Protein AF-A0A7J7NQQ3-F1 (afdb_monomer_lite)

Radius of gyration: 16.5 Å; chains: 1; bounding box: 48×39×33 Å

Sequence (59 aa):
MAERREEEPYGGEDKISDLPDSILHPILLFIPTLDTVQTCILSKRWRYAWCAIPMLDLD

Foldseek 3Di:
DDPPPDPPPPPPPLVVQVDDLVVLLVVLVVDALVVLVVCCVSDVVSVVSNVPDPPRDPD

Organism: NCBI:txid39325

Structure (mmCIF, N/CA/C/O backbone):
data_AF-A0A7J7NQQ3-F1
#
_entry.id   AF-A0A7J7NQQ3-F1
#
loop_
_atom_site.group_PDB
_atom_site.id
_atom_site.type_symbol
_atom_site.label_atom_id
_atom_site.label_alt_id
_atom_site.label_comp_id
_atom_site.label_asym_id
_atom_site.label_entity_id
_atom_site.label_seq_id
_atom_site.pdbx_PDB_ins_code
_atom_site.Cartn_x
_atom_site.Cartn_y
_atom_site.Cartn_z
_atom_site.occupancy
_atom_site.B_iso_or_equiv
_atom_site.auth_seq_id
_atom_site.auth_comp_id
_atom_site.auth_asym_id
_atom_site.auth_atom_id
_atom_site.pdbx_PDB_model_num
ATOM 1 N N . MET A 1 1 ? -32.426 27.894 22.109 1.00 45.50 1 MET A N 1
ATOM 2 C CA . MET A 1 1 ? -32.616 26.748 21.201 1.00 45.50 1 MET A CA 1
ATOM 3 C C . MET A 1 1 ? -31.224 26.343 20.768 1.00 45.50 1 MET A C 1
ATOM 5 O O . MET A 1 1 ? -30.543 27.151 20.155 1.00 45.50 1 MET A O 1
ATOM 9 N N . ALA A 1 2 ? -30.726 25.220 21.283 1.00 43.91 2 ALA A N 1
ATOM 10 C CA . ALA A 1 2 ? -29.364 24.786 21.014 1.00 43.91 2 ALA A CA 1
ATOM 11 C C . ALA A 1 2 ? -29.340 24.161 19.619 1.00 43.91 2 ALA A C 1
ATOM 13 O O . ALA A 1 2 ? -29.792 23.034 19.439 1.00 43.91 2 ALA A O 1
ATOM 14 N N . GLU A 1 3 ? -28.862 24.923 18.642 1.00 60.25 3 GLU A N 1
ATOM 15 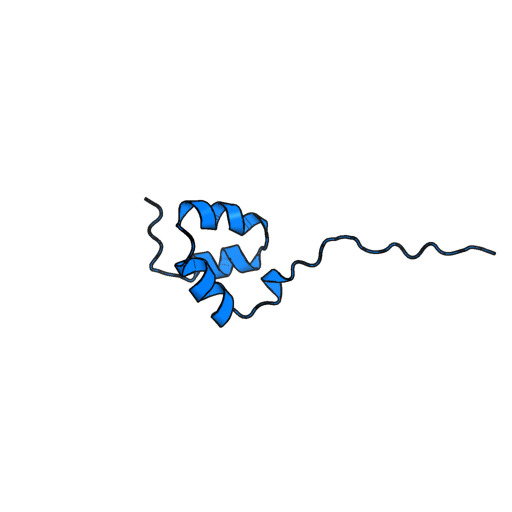C CA . GLU A 1 3 ? -28.456 24.391 17.349 1.00 60.25 3 GLU A CA 1
ATOM 16 C C . GLU A 1 3 ? -27.258 23.478 17.611 1.00 60.25 3 GLU A C 1
ATOM 18 O O . GLU A 1 3 ? -26.125 23.934 17.789 1.00 60.25 3 GLU A O 1
ATOM 23 N N . ARG A 1 4 ? -27.534 22.180 17.770 1.00 61.03 4 ARG A N 1
ATOM 24 C CA . ARG A 1 4 ? -26.498 21.153 17.799 1.00 61.03 4 ARG A CA 1
ATOM 25 C C . ARG A 1 4 ? -25.848 21.182 16.427 1.00 61.03 4 ARG A C 1
ATOM 27 O O . ARG A 1 4 ? -26.398 20.633 15.484 1.00 61.03 4 ARG A O 1
ATOM 34 N N . ARG A 1 5 ? -24.717 21.878 16.324 1.00 63.31 5 ARG A N 1
ATOM 35 C CA . ARG A 1 5 ? -23.824 21.780 15.174 1.00 63.31 5 ARG A CA 1
ATOM 36 C C . ARG A 1 5 ? -23.426 20.313 15.083 1.00 63.31 5 ARG A C 1
ATOM 38 O O . ARG A 1 5 ? -22.717 19.822 15.956 1.00 63.31 5 ARG A O 1
ATOM 45 N N . GLU A 1 6 ? -24.003 19.614 14.116 1.00 61.06 6 GLU 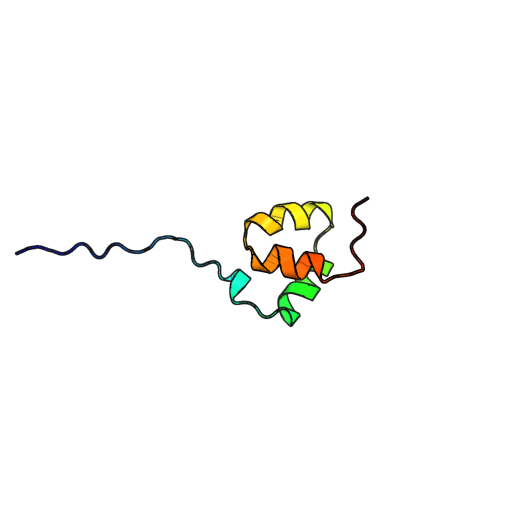A N 1
ATOM 46 C CA . GLU A 1 6 ? -23.615 18.261 13.755 1.00 61.06 6 GLU A CA 1
ATOM 47 C C . GLU A 1 6 ? -22.128 18.326 13.410 1.00 61.06 6 GLU A C 1
ATOM 49 O O . GLU A 1 6 ? -21.706 19.080 12.532 1.00 61.06 6 GLU A O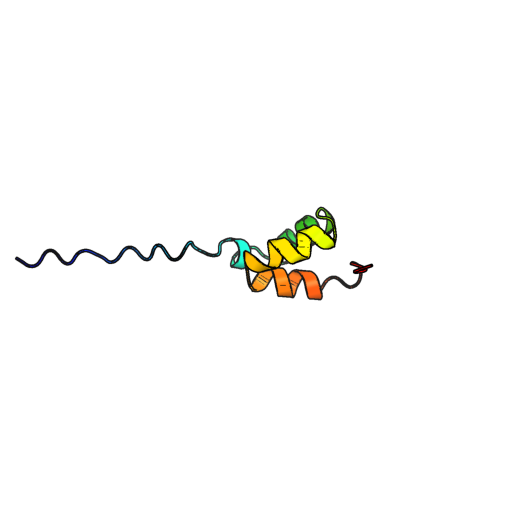 1
ATOM 54 N N . GLU A 1 7 ? -21.311 17.649 14.211 1.00 54.16 7 GLU A N 1
ATOM 55 C CA . GLU A 1 7 ? -19.887 17.515 13.951 1.00 54.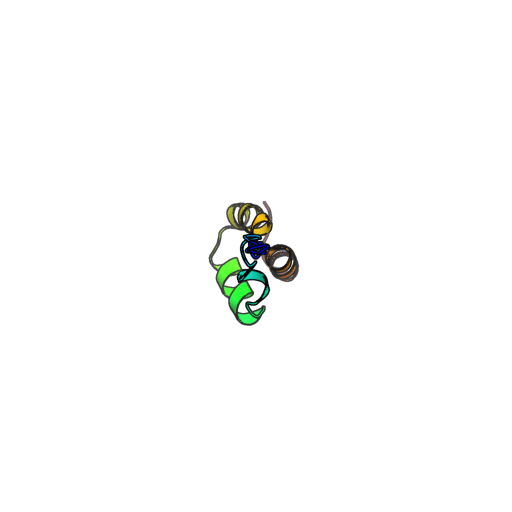16 7 GLU A CA 1
ATOM 56 C C . GLU A 1 7 ? -19.751 16.637 12.706 1.00 54.16 7 GLU A C 1
ATOM 58 O O . GLU A 1 7 ? -19.744 15.414 12.806 1.00 54.16 7 GLU A O 1
ATOM 63 N N . GLU A 1 8 ? -19.724 17.258 11.525 1.00 58.75 8 GLU A N 1
ATOM 64 C CA . GLU A 1 8 ? -19.381 16.599 10.266 1.00 58.75 8 GLU A CA 1
ATOM 65 C C . GLU A 1 8 ? -18.017 15.919 10.450 1.00 58.75 8 GLU A C 1
ATOM 67 O O . GLU A 1 8 ? -17.004 16.617 10.617 1.00 58.75 8 GLU A O 1
ATOM 72 N N . PRO A 1 9 ? -17.946 14.576 10.463 1.00 56.91 9 PRO A N 1
ATOM 73 C CA . PRO A 1 9 ? -16.698 13.881 10.672 1.00 56.91 9 PRO A CA 1
ATOM 74 C C . PRO A 1 9 ? -15.920 13.952 9.359 1.00 56.91 9 PRO A C 1
ATOM 76 O O . PRO A 1 9 ? -15.899 13.009 8.578 1.00 56.91 9 PRO A O 1
ATOM 79 N N . TYR A 1 10 ? -15.226 15.065 9.120 1.00 57.31 10 TYR A N 1
ATOM 80 C CA . TYR A 1 10 ? -14.188 15.176 8.091 1.00 57.31 10 TYR A CA 1
ATOM 81 C C . TYR A 1 10 ? -12.937 14.366 8.496 1.00 57.31 10 TYR A C 1
ATOM 83 O O . TYR A 1 10 ? -11.802 14.823 8.399 1.00 57.31 10 TYR A O 1
ATOM 91 N N . GLY A 1 11 ? -13.129 13.138 8.976 1.00 63.03 11 GLY A N 1
ATOM 92 C CA . GLY A 1 11 ? -12.128 12.094 8.850 1.00 63.03 11 GLY A CA 1
ATOM 93 C C . GLY A 1 11 ? -12.315 11.536 7.454 1.00 63.03 11 GLY A C 1
ATOM 94 O O . GLY A 1 11 ? -13.217 10.730 7.260 1.00 63.03 11 GLY A O 1
ATOM 95 N N . GLY A 1 12 ? -11.546 12.044 6.485 1.00 69.12 12 GLY A N 1
ATOM 96 C CA . GLY A 1 12 ? -11.665 11.655 5.081 1.00 69.12 12 GLY A CA 1
ATOM 97 C C . GLY A 1 12 ? -11.838 10.145 4.956 1.00 69.12 12 GLY A C 1
ATOM 98 O O . GLY A 1 12 ? -10.990 9.389 5.427 1.00 69.12 12 GLY A O 1
ATOM 99 N N . GLU A 1 13 ? -12.975 9.727 4.399 1.00 72.75 13 GLU A N 1
ATOM 100 C CA . GLU A 1 13 ? -13.305 8.315 4.260 1.00 72.75 13 GLU A CA 1
ATOM 101 C C . GLU A 1 13 ? -12.171 7.623 3.505 1.00 72.75 13 GLU A C 1
ATOM 103 O O . GLU A 1 13 ? -11.799 8.020 2.395 1.00 72.75 13 GLU A O 1
ATOM 108 N N . ASP A 1 14 ? -11.609 6.591 4.122 1.00 74.62 14 ASP A N 1
ATOM 109 C CA . ASP A 1 14 ? -10.516 5.796 3.579 1.00 74.62 14 ASP A CA 1
ATOM 110 C C . ASP A 1 14 ? -11.097 4.844 2.515 1.00 74.62 14 ASP A C 1
ATOM 112 O O . ASP A 1 14 ? -11.148 3.631 2.690 1.00 74.62 14 ASP A O 1
ATOM 116 N N . LYS A 1 15 ? -11.597 5.416 1.408 1.00 81.75 15 LYS A N 1
ATOM 117 C CA . LYS A 1 15 ? -12.330 4.725 0.320 1.00 81.75 15 LYS A CA 1
ATOM 118 C C . LYS A 1 15 ? -11.515 3.622 -0.342 1.00 81.75 15 LYS A C 1
ATOM 120 O O . LYS A 1 15 ? -12.052 2.715 -0.966 1.00 81.75 15 LYS A O 1
ATOM 125 N N . ILE A 1 16 ? -10.199 3.705 -0.205 1.00 81.81 16 ILE A N 1
ATOM 126 C CA . ILE A 1 16 ? -9.274 2.669 -0.637 1.00 81.81 16 ILE A CA 1
ATOM 127 C C . ILE A 1 16 ? -9.448 1.397 0.200 1.00 81.81 16 ILE A C 1
ATOM 129 O O . ILE A 1 16 ? -9.345 0.296 -0.334 1.00 81.81 16 ILE A O 1
ATOM 133 N N . SER A 1 17 ? -9.755 1.533 1.491 1.00 79.75 17 SER A N 1
ATOM 134 C CA . SER A 1 17 ? -10.044 0.402 2.375 1.00 79.75 17 SER A CA 1
ATOM 135 C C . SER A 1 17 ? -11.336 -0.335 2.011 1.00 79.75 17 SER A C 1
ATOM 137 O O . SER A 1 17 ? -11.467 -1.508 2.379 1.00 79.75 17 SER A O 1
ATOM 139 N N . ASP A 1 18 ? -12.257 0.324 1.300 1.00 85.00 18 ASP A N 1
ATOM 140 C CA . ASP A 1 18 ? -13.519 -0.251 0.815 1.00 85.00 18 ASP A CA 1
ATOM 141 C C . ASP A 1 18 ? -13.372 -0.992 -0.521 1.00 85.00 18 ASP A C 1
ATOM 143 O O . ASP A 1 18 ? -14.251 -1.769 -0.901 1.00 85.00 18 ASP A O 1
ATOM 147 N N . LEU A 1 19 ? -12.264 -0.787 -1.240 1.00 86.31 19 LEU A N 1
ATOM 148 C CA . LEU A 1 19 ? -12.009 -1.504 -2.482 1.00 86.31 19 LEU A CA 1
ATOM 149 C C . LEU A 1 19 ? -11.636 -2.967 -2.197 1.00 86.31 19 LEU A C 1
ATOM 151 O O . LEU A 1 19 ? -10.856 -3.247 -1.283 1.00 86.31 19 LEU A O 1
ATOM 155 N N . PRO A 1 20 ? -12.151 -3.918 -2.996 1.00 85.38 20 PRO A N 1
ATOM 156 C CA . PRO A 1 20 ? -11.758 -5.312 -2.883 1.00 85.38 20 PRO A CA 1
ATOM 157 C C . PRO A 1 20 ? -10.311 -5.509 -3.345 1.00 85.38 20 PRO A C 1
ATOM 159 O O . PRO A 1 20 ? -9.828 -4.837 -4.262 1.00 85.38 20 PRO A O 1
ATOM 162 N N . ASP A 1 21 ? -9.642 -6.507 -2.766 1.00 81.44 21 ASP A N 1
ATOM 163 C CA . ASP A 1 21 ? -8.248 -6.826 -3.080 1.00 81.44 21 ASP A CA 1
ATOM 164 C C . ASP A 1 21 ? -8.035 -7.103 -4.576 1.00 81.44 21 ASP A C 1
ATOM 166 O O . ASP A 1 21 ? -6.989 -6.771 -5.123 1.00 81.44 21 ASP A O 1
ATOM 170 N N . SER A 1 22 ? -9.034 -7.649 -5.272 1.00 84.62 22 SER A N 1
ATOM 171 C CA . SER A 1 22 ? -9.003 -7.895 -6.720 1.00 84.62 22 SER A CA 1
ATOM 172 C C . SER A 1 22 ? -8.843 -6.630 -7.572 1.00 84.62 22 SER A C 1
ATOM 174 O O . SER A 1 22 ? -8.392 -6.733 -8.710 1.00 84.62 22 SER A O 1
ATOM 176 N N . ILE A 1 23 ? -9.184 -5.453 -7.038 1.00 86.06 23 ILE A N 1
ATOM 177 C CA . ILE A 1 23 ? -8.928 -4.152 -7.670 1.00 86.06 23 ILE A CA 1
ATOM 178 C C . ILE A 1 23 ? -7.604 -3.567 -7.171 1.00 86.06 23 ILE A C 1
ATOM 180 O O . ILE A 1 23 ? -6.852 -2.999 -7.957 1.00 86.06 23 ILE A O 1
ATOM 184 N N . LEU A 1 24 ? -7.281 -3.744 -5.888 1.00 84.31 24 LEU A N 1
ATOM 185 C CA . LEU A 1 24 ? -6.032 -3.238 -5.317 1.00 84.31 24 LEU A CA 1
ATOM 186 C C . LEU A 1 24 ? -4.799 -3.903 -5.946 1.00 84.31 24 LEU A C 1
ATOM 188 O O . LEU A 1 24 ? -3.871 -3.205 -6.330 1.00 84.31 24 LEU A O 1
ATOM 192 N N . HIS A 1 25 ? -4.802 -5.223 -6.134 1.00 81.88 25 HIS A N 1
ATOM 193 C CA . HIS A 1 25 ? -3.680 -5.961 -6.728 1.00 81.88 25 HIS A CA 1
ATOM 194 C C . HIS A 1 25 ? -3.234 -5.427 -8.102 1.00 81.88 25 HIS A C 1
ATOM 196 O O . HIS A 1 25 ? -2.055 -5.114 -8.249 1.00 81.88 25 HIS A O 1
ATOM 202 N N . PRO A 1 26 ? -4.114 -5.284 -9.113 1.00 85.19 26 PRO A N 1
ATOM 203 C CA . PRO A 1 26 ? -3.704 -4.749 -10.409 1.00 85.19 26 PRO A CA 1
ATOM 204 C C . PRO A 1 26 ? -3.260 -3.283 -10.345 1.00 85.19 26 PRO A C 1
ATOM 206 O O . PRO A 1 26 ? -2.395 -2.901 -11.126 1.00 85.19 26 PRO A O 1
ATOM 209 N N . ILE A 1 27 ? -3.792 -2.478 -9.416 1.00 84.94 27 ILE A N 1
ATOM 210 C CA . ILE A 1 27 ? -3.313 -1.105 -9.193 1.00 84.94 27 ILE A CA 1
ATOM 211 C C . ILE A 1 27 ? -1.879 -1.129 -8.652 1.00 84.94 27 ILE A C 1
ATOM 213 O O . ILE A 1 27 ? -1.018 -0.437 -9.183 1.00 84.94 27 ILE A O 1
ATOM 217 N N . LEU A 1 28 ? -1.609 -1.961 -7.644 1.00 79.44 28 LEU A N 1
ATOM 218 C CA . LEU A 1 28 ? -0.280 -2.124 -7.046 1.00 79.44 28 LEU A CA 1
ATOM 219 C C . LEU A 1 28 ? 0.746 -2.657 -8.055 1.00 79.44 28 LEU A C 1
ATOM 221 O O . LEU A 1 28 ? 1.887 -2.220 -8.047 1.00 79.44 28 LEU A O 1
ATOM 225 N N . LEU A 1 29 ? 0.339 -3.552 -8.961 1.00 80.69 29 LEU A N 1
ATOM 226 C CA . LEU A 1 29 ? 1.193 -4.046 -10.051 1.00 80.69 29 LEU A CA 1
ATOM 227 C C . LEU A 1 29 ? 1.503 -2.978 -11.113 1.00 80.69 29 LEU A C 1
ATOM 229 O O . LEU A 1 29 ? 2.465 -3.124 -11.863 1.00 80.69 29 LEU A O 1
ATOM 233 N N . PHE A 1 30 ? 0.686 -1.927 -11.204 1.00 83.69 30 PHE A N 1
ATOM 234 C CA . PHE A 1 30 ? 0.888 -0.813 -12.133 1.00 83.69 30 PHE A CA 1
ATOM 235 C C . PHE A 1 30 ? 1.793 0.286 -11.567 1.00 83.69 30 PHE A C 1
ATOM 237 O O . PHE A 1 30 ? 2.248 1.148 -12.320 1.00 83.69 30 PHE A O 1
ATOM 244 N N . ILE A 1 31 ? 2.028 0.281 -10.254 1.00 80.88 31 ILE A N 1
ATOM 245 C CA . ILE A 1 31 ? 2.799 1.304 -9.552 1.00 80.88 31 ILE A CA 1
ATOM 246 C C . ILE A 1 31 ? 4.197 0.740 -9.250 1.00 80.88 31 ILE A C 1
ATOM 248 O O . ILE A 1 31 ? 4.314 -0.393 -8.784 1.00 80.88 31 ILE A O 1
ATOM 252 N N . PRO A 1 32 ? 5.278 1.506 -9.487 1.00 77.00 32 PRO A N 1
ATOM 253 C CA . PRO A 1 32 ? 6.620 1.104 -9.086 1.00 77.00 32 PRO A CA 1
ATOM 254 C C . PRO A 1 32 ? 6.706 0.808 -7.587 1.00 77.00 32 PRO A C 1
ATOM 256 O O . PRO A 1 32 ? 5.997 1.401 -6.768 1.00 77.00 32 PRO A O 1
ATOM 259 N N . THR A 1 33 ? 7.629 -0.070 -7.202 1.00 75.56 33 THR A N 1
ATOM 260 C CA . THR A 1 33 ? 7.758 -0.534 -5.819 1.00 75.56 33 THR A CA 1
ATOM 261 C C . THR A 1 33 ? 7.903 0.609 -4.817 1.00 75.56 33 THR A C 1
ATOM 263 O O . THR A 1 33 ? 7.227 0.643 -3.790 1.00 75.56 33 THR A O 1
ATOM 266 N N . LEU A 1 34 ? 8.727 1.596 -5.169 1.00 75.75 34 LEU A N 1
ATOM 267 C CA . LEU A 1 34 ? 9.038 2.759 -4.344 1.00 75.75 34 LEU A CA 1
ATOM 268 C C . LEU A 1 34 ? 7.817 3.667 -4.107 1.00 75.75 34 LEU A C 1
ATOM 270 O O . LEU A 1 34 ? 7.561 4.093 -2.979 1.00 75.75 34 LEU A O 1
ATOM 274 N N . ASP A 1 35 ? 7.031 3.919 -5.155 1.00 78.44 35 ASP A N 1
ATOM 275 C CA . ASP A 1 35 ? 5.797 4.715 -5.089 1.00 78.44 35 ASP A CA 1
ATOM 276 C C . ASP A 1 35 ? 4.691 3.979 -4.329 1.00 78.44 35 ASP A C 1
ATOM 278 O O . ASP A 1 35 ? 3.830 4.584 -3.679 1.00 78.44 35 ASP A O 1
ATOM 282 N N . THR A 1 36 ? 4.733 2.648 -4.336 1.00 75.69 36 THR A N 1
ATOM 283 C CA . THR A 1 36 ? 3.755 1.860 -3.598 1.00 75.69 36 THR A CA 1
ATOM 284 C C . THR A 1 36 ? 3.929 1.992 -2.084 1.00 75.69 36 THR A C 1
ATOM 286 O O . THR A 1 36 ? 2.946 2.079 -1.343 1.00 75.69 36 THR A O 1
ATOM 289 N N . VAL A 1 37 ? 5.171 2.119 -1.601 1.00 76.62 37 VAL A N 1
ATOM 290 C CA . VAL A 1 37 ? 5.440 2.397 -0.178 1.00 76.62 37 VAL A CA 1
ATOM 291 C C . VAL A 1 37 ? 4.903 3.772 0.226 1.00 76.62 37 VAL A C 1
ATOM 293 O O . VAL A 1 37 ? 4.373 3.926 1.327 1.00 76.62 37 VAL A O 1
ATOM 296 N N . GLN A 1 38 ? 4.968 4.762 -0.669 1.00 80.50 38 GLN A N 1
ATOM 297 C CA . GLN A 1 38 ? 4.383 6.081 -0.419 1.00 80.50 38 GLN A CA 1
ATOM 298 C C . GLN A 1 38 ? 2.854 6.022 -0.387 1.00 80.50 38 GLN A C 1
ATOM 300 O O . GLN A 1 38 ? 2.228 6.638 0.467 1.00 80.50 38 GLN A O 1
ATOM 305 N N . THR A 1 39 ? 2.225 5.232 -1.255 1.00 80.06 39 THR A N 1
ATOM 306 C CA . THR A 1 39 ? 0.759 5.078 -1.262 1.00 80.06 39 THR A CA 1
ATOM 307 C C . THR A 1 39 ? 0.235 4.215 -0.103 1.00 80.06 39 THR A C 1
ATOM 309 O O . THR A 1 39 ? -0.937 4.319 0.253 1.00 80.06 39 THR A O 1
ATOM 312 N N . CYS A 1 40 ? 1.093 3.465 0.603 1.00 77.19 40 CYS A N 1
ATOM 313 C CA . CYS A 1 40 ? 0.714 2.736 1.824 1.00 77.19 40 CYS A CA 1
ATOM 314 C C . CYS A 1 40 ? 0.244 3.642 2.979 1.00 77.19 40 CYS A C 1
ATOM 316 O O . CYS A 1 40 ? -0.413 3.145 3.895 1.00 77.19 40 CYS A O 1
ATOM 318 N N . ILE A 1 41 ? 0.565 4.944 2.974 1.00 78.56 41 ILE A N 1
ATOM 319 C CA . ILE A 1 41 ? 0.043 5.878 3.989 1.00 78.56 41 ILE A CA 1
ATOM 320 C C . ILE A 1 41 ? -1.406 6.299 3.726 1.00 78.56 41 ILE A C 1
ATOM 322 O O . ILE A 1 41 ? -2.058 6.788 4.646 1.00 78.56 41 ILE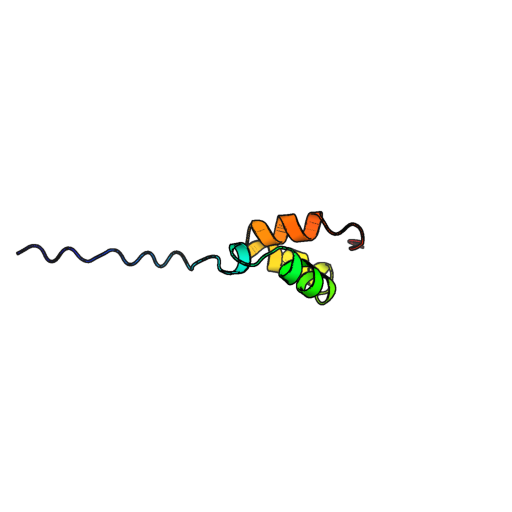 A O 1
ATOM 326 N N . LEU A 1 42 ? -1.918 6.096 2.505 1.00 78.06 42 LEU A N 1
ATOM 327 C CA . LEU A 1 42 ? -3.290 6.456 2.141 1.00 78.06 42 LEU A CA 1
ATOM 328 C C . LEU A 1 42 ? -4.325 5.506 2.749 1.00 78.06 42 LEU A C 1
ATOM 330 O O . LEU A 1 42 ? -5.476 5.896 2.893 1.00 78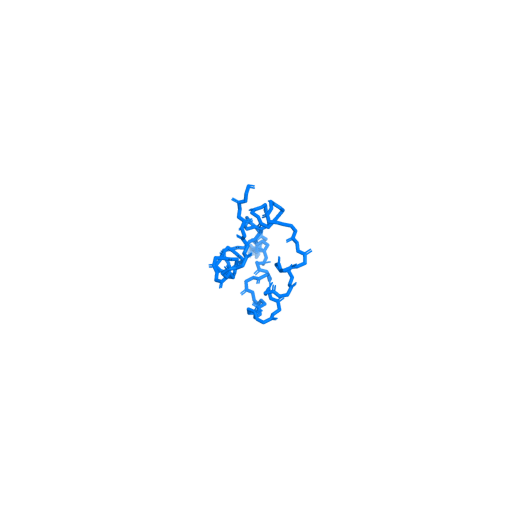.06 42 LEU A O 1
ATOM 334 N N . SER A 1 43 ? -3.925 4.267 3.051 1.00 79.94 43 SER A N 1
ATOM 335 C CA . SER A 1 43 ? -4.813 3.249 3.598 1.00 79.94 43 SER A CA 1
ATOM 336 C C . SER A 1 43 ? -4.040 2.120 4.264 1.00 79.94 43 SER A C 1
ATOM 338 O O . SER A 1 43 ? -3.103 1.548 3.698 1.00 79.94 43 SER A O 1
ATOM 340 N N . LYS A 1 44 ? -4.510 1.694 5.439 1.00 80.38 44 LYS A N 1
ATOM 341 C CA . LYS A 1 44 ? -3.983 0.489 6.102 1.00 80.38 44 LYS A CA 1
ATOM 342 C C . LYS A 1 44 ? -4.172 -0.755 5.232 1.00 80.38 44 LYS A C 1
ATOM 344 O O . LYS A 1 44 ? -3.294 -1.614 5.224 1.00 80.38 44 LYS A O 1
ATOM 349 N N . ARG A 1 45 ? -5.286 -0.847 4.491 1.00 83.31 45 ARG A N 1
ATOM 350 C CA . ARG A 1 45 ? -5.600 -1.982 3.607 1.00 83.31 45 ARG A CA 1
ATOM 351 C C . ARG A 1 45 ? -4.590 -2.091 2.468 1.00 83.31 45 ARG A C 1
ATOM 353 O O . ARG A 1 45 ? -4.130 -3.189 2.177 1.00 83.31 45 ARG A O 1
ATOM 360 N N . TRP A 1 46 ? -4.188 -0.960 1.893 1.00 84.81 46 TRP A N 1
ATOM 361 C CA . TRP A 1 46 ? -3.207 -0.906 0.807 1.00 84.81 46 TRP A CA 1
ATOM 362 C C . TRP A 1 46 ? -1.865 -1.521 1.206 1.00 84.81 46 TRP A C 1
ATOM 364 O O . TRP A 1 46 ? -1.294 -2.303 0.452 1.00 84.81 46 TRP A O 1
ATOM 374 N N . ARG A 1 47 ? -1.406 -1.266 2.439 1.00 80.50 47 ARG A N 1
ATOM 375 C CA . ARG A 1 47 ? -0.196 -1.897 2.986 1.00 80.50 47 ARG A CA 1
ATOM 376 C C . ARG A 1 47 ? -0.312 -3.422 3.089 1.00 80.50 47 ARG A C 1
ATOM 378 O O . ARG A 1 47 ? 0.669 -4.123 2.853 1.00 80.50 47 ARG A O 1
ATOM 385 N N . TYR A 1 48 ? -1.483 -3.939 3.461 1.00 80.19 48 TYR A N 1
ATOM 386 C CA . TYR A 1 48 ? -1.712 -5.385 3.535 1.00 80.19 48 TYR A CA 1
ATOM 387 C C . TYR A 1 48 ? -1.799 -6.020 2.149 1.00 80.19 48 TYR A C 1
ATOM 389 O O . TYR A 1 48 ? -1.174 -7.054 1.932 1.00 80.19 48 TYR A O 1
ATOM 397 N N . ALA A 1 49 ? -2.514 -5.383 1.219 1.00 81.31 49 ALA A N 1
ATOM 398 C CA . ALA A 1 49 ? -2.611 -5.834 -0.165 1.00 81.31 49 ALA A CA 1
ATOM 399 C C . ALA A 1 49 ? -1.227 -5.868 -0.828 1.00 81.31 49 ALA A C 1
ATOM 401 O O . ALA A 1 49 ? -0.878 -6.862 -1.447 1.00 81.31 49 ALA A O 1
ATOM 402 N N . TRP A 1 50 ? -0.403 -4.841 -0.600 1.00 77.44 50 TRP A N 1
ATOM 403 C CA . TRP A 1 50 ? 0.994 -4.797 -1.026 1.00 77.44 50 TRP A CA 1
ATOM 404 C C . TRP A 1 50 ? 1.820 -5.979 -0.506 1.00 77.44 50 TRP A C 1
ATOM 406 O O . TRP A 1 50 ? 2.458 -6.685 -1.280 1.00 77.44 50 TRP A O 1
ATOM 416 N N . CYS A 1 51 ? 1.775 -6.227 0.806 1.00 73.88 51 CYS A N 1
ATOM 417 C CA . CYS A 1 51 ? 2.537 -7.305 1.442 1.00 73.88 51 CYS A CA 1
ATOM 418 C C . CYS A 1 51 ? 2.083 -8.705 0.981 1.00 73.88 51 CYS A C 1
ATOM 420 O O . CYS A 1 51 ? 2.832 -9.673 1.089 1.00 73.88 51 CYS A O 1
ATOM 422 N N . ALA A 1 52 ? 0.851 -8.818 0.475 1.00 75.69 52 ALA A N 1
ATOM 423 C CA . ALA A 1 52 ? 0.303 -10.054 -0.064 1.00 75.69 52 ALA A CA 1
ATOM 424 C C . ALA A 1 52 ? 0.775 -10.361 -1.497 1.00 75.69 52 ALA A C 1
ATOM 426 O O . ALA A 1 52 ? 0.565 -11.485 -1.953 1.00 75.69 52 ALA A O 1
ATOM 427 N N . ILE A 1 53 ? 1.418 -9.415 -2.200 1.00 73.88 53 ILE A N 1
ATOM 428 C CA . ILE A 1 53 ? 1.951 -9.644 -3.549 1.00 73.88 53 ILE A CA 1
ATOM 429 C C . ILE A 1 53 ? 3.386 -10.180 -3.441 1.00 73.88 53 ILE A C 1
ATOM 431 O O . ILE A 1 53 ? 4.300 -9.414 -3.143 1.00 73.88 53 ILE A O 1
ATOM 435 N N . PRO A 1 54 ? 3.644 -11.469 -3.736 1.00 65.31 54 PRO A N 1
ATOM 436 C CA . PRO A 1 54 ? 4.967 -12.078 -3.564 1.00 65.31 54 PRO A CA 1
ATOM 437 C C . PRO A 1 54 ? 6.005 -11.646 -4.619 1.00 65.31 54 PRO A C 1
ATOM 439 O O . PRO A 1 54 ? 7.078 -12.234 -4.682 1.00 65.31 54 PRO A O 1
ATOM 442 N N . MET A 1 55 ? 5.683 -10.681 -5.486 1.00 59.09 55 MET A N 1
ATOM 443 C CA . MET A 1 55 ? 6.452 -10.371 -6.701 1.00 59.09 55 MET A CA 1
ATOM 444 C C . MET A 1 55 ? 7.148 -9.007 -6.672 1.00 59.09 55 MET A C 1
ATOM 446 O O . MET A 1 55 ? 7.888 -8.683 -7.596 1.00 59.09 55 MET A O 1
ATOM 450 N N . LEU A 1 56 ? 6.899 -8.186 -5.654 1.00 59.50 56 LEU A N 1
ATOM 451 C CA . LEU A 1 56 ? 7.446 -6.837 -5.606 1.00 59.50 56 LEU A CA 1
ATOM 452 C C . LEU A 1 56 ? 8.736 -6.813 -4.794 1.00 59.50 56 LEU A C 1
ATOM 454 O O . LEU A 1 56 ? 8.752 -6.603 -3.584 1.00 59.50 56 LEU A O 1
ATOM 458 N N . ASP A 1 57 ? 9.812 -7.080 -5.526 1.00 54.84 57 ASP A N 1
ATOM 459 C CA . ASP A 1 57 ? 11.192 -6.899 -5.104 1.00 54.84 57 ASP A CA 1
ATOM 460 C C . ASP A 1 57 ? 11.402 -5.414 -4.747 1.00 54.84 57 ASP A C 1
ATOM 462 O O . ASP A 1 57 ? 11.233 -4.513 -5.578 1.00 54.84 57 ASP A O 1
ATOM 466 N N . LEU A 1 58 ? 11.665 -5.161 -3.466 1.00 55.28 58 LEU A N 1
ATOM 467 C CA . LEU A 1 58 ? 12.135 -3.881 -2.942 1.00 55.28 58 LEU A CA 1
ATOM 468 C C . LEU A 1 58 ? 13.664 -3.893 -3.050 1.00 55.28 58 LEU A C 1
ATOM 470 O O . LEU A 1 58 ? 14.327 -4.189 -2.058 1.00 55.28 58 LEU A O 1
ATOM 474 N N . ASP A 1 59 ? 14.190 -3.650 -4.252 1.00 53.84 59 ASP A N 1
ATOM 475 C CA . ASP A 1 59 ? 15.620 -3.368 -4.470 1.00 53.84 59 ASP A CA 1
ATOM 476 C C . ASP A 1 59 ? 15.960 -1.922 -4.062 1.00 53.84 59 ASP A C 1
ATOM 478 O O . ASP A 1 59 ? 15.184 -0.999 -4.424 1.00 53.84 59 ASP A O 1
#

Secondary structure (DSSP, 8-state):
----------S---TTTTS-HHHHHHHHHHS-HHHHHHHTTS-HHHHHHHHT-TT----

pLDDT: mean 73.35, std 11.2, range [43.91, 86.31]

InterPro domains:
  IPR001810 F-box domain [PF00646] (16-51)
  IPR036047 F-box-like domain superfamily [SSF81383] (12-56)
  IPR053781 F-box/LRR-repeat protein 13-like, F-box domain [cd22160] (16-50)